Protein AF-D7KX55-F1 (afdb_monomer_lite)

Organism: Arabidopsis lyrata subsp. lyrata (NCBI:txid81972)

Radius of gyration: 23.35 Å; chains: 1; bounding box: 55×22×69 Å

Secondary structure (DSSP, 8-state):
-HHHHHHHHHHHHTHHHHHHHHHHHHHHHHHHHHHHHHHHHHHHHHHHHHHHHHHHHHHHHHHHHHHHHHH--SHHHHHH-STTSHHHHHHHHHHHHHHHIIIIIHHHHHHHHHHHHHHHHHHHHGGGSTTTHHHHTTS----

InterPro domains:
  IPR004131 Pyrophosphate-energised proton pump [PF03030] (1-123)
  IPR004131 Pyrophosphate-energised proton pump [PTHR31998] (1-124)

Foldseek 3Di:
DVVVVCVVCVVVVVVVVVCCLLVVLVVCCVPVNDVSLVVVLVVLVVVLLVQLVCLQVQLVVLVVQLVQLPVCPDPVSVVLDDCPHPSNVVSVVSNVVSCCSNPPRNVVSVVSSVSSVVSNVVVVCVCVPPVNVVVPVPDDDDD

Sequence (143 aa):
TCVKISTDASIKEMIPPGCLVMLTPLIVGFFFGVETLSGVLAGSLISGVQIAISASNTGGAWDNAKKYIEAGASEHARSLGPKGSEPHKAAVIGDTIGDPLKDSSGPSLNILIKLMAVESLVFNLLPSLPHMAVFFSGSSPEE

pLDDT: mean 82.56, std 16.09, range [30.89, 96.19]

Structure (mmCIF, N/CA/C/O backbone):
data_AF-D7KX55-F1
#
_entry.id   AF-D7KX55-F1
#
loop_
_atom_site.group_PDB
_atom_site.id
_atom_site.type_symbol
_atom_site.label_atom_id
_atom_site.label_alt_id
_atom_site.label_comp_id
_atom_site.label_asym_id
_atom_site.label_entity_id
_atom_site.label_seq_id
_atom_site.pdbx_PDB_ins_code
_atom_site.Cartn_x
_atom_site.Cartn_y
_atom_site.Cartn_z
_atom_site.occupancy
_atom_site.B_iso_or_equiv
_atom_site.auth_seq_id
_atom_site.auth_comp_id
_atom_site.auth_asym_id
_atom_site.auth_atom_id
_atom_site.pdbx_PDB_model_num
ATOM 1 N N . THR A 1 1 ? -12.408 10.205 -19.659 1.00 86.94 1 THR A N 1
ATOM 2 C CA . THR A 1 1 ? -11.059 10.791 -19.474 1.00 86.94 1 THR A CA 1
ATOM 3 C C . THR A 1 1 ? -10.421 10.186 -18.242 1.00 86.94 1 THR A C 1
ATOM 5 O O . THR A 1 1 ? -11.139 9.973 -17.272 1.00 86.94 1 THR A O 1
ATOM 8 N N . CYS A 1 2 ? -9.110 9.912 -18.264 1.00 90.25 2 CYS A N 1
ATOM 9 C CA . CYS A 1 2 ? -8.389 9.265 -17.153 1.00 90.25 2 CYS A CA 1
ATOM 10 C C . CYS A 1 2 ? -8.590 9.981 -15.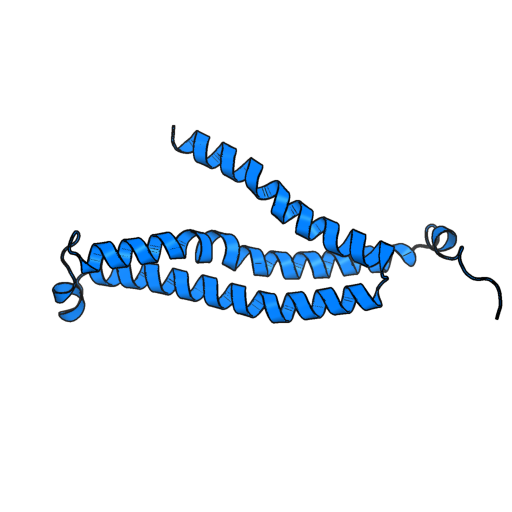808 1.00 90.25 2 CYS A C 1
ATOM 12 O O . CYS A 1 2 ? -8.742 9.326 -14.784 1.00 90.25 2 CYS A O 1
ATOM 14 N N . VAL A 1 3 ? -8.691 11.315 -15.836 1.00 91.25 3 VAL A N 1
ATOM 15 C CA . VAL A 1 3 ? -8.975 12.145 -14.655 1.00 91.25 3 VAL A CA 1
ATOM 16 C C . VAL A 1 3 ? -10.277 11.724 -13.970 1.00 91.25 3 VAL A C 1
ATOM 18 O O . VAL A 1 3 ? -10.261 11.426 -12.785 1.00 91.25 3 VAL A O 1
ATOM 21 N N . LYS A 1 4 ? -11.383 11.600 -14.717 1.00 93.12 4 LYS A N 1
ATOM 22 C CA . LYS A 1 4 ? -12.686 11.220 -14.149 1.00 93.12 4 LYS A CA 1
ATOM 23 C C . LYS A 1 4 ? -12.648 9.837 -13.489 1.00 93.12 4 LYS A C 1
ATOM 25 O O . LYS A 1 4 ? -13.191 9.667 -12.411 1.00 93.12 4 LYS A O 1
ATOM 30 N N . ILE A 1 5 ? -11.971 8.871 -14.114 1.00 93.12 5 ILE A N 1
ATOM 31 C CA . ILE A 1 5 ? -11.875 7.499 -13.589 1.00 93.12 5 ILE A CA 1
ATOM 32 C C . ILE A 1 5 ? -11.115 7.481 -12.257 1.00 93.12 5 ILE A C 1
ATOM 34 O O . ILE A 1 5 ? -11.578 6.866 -11.303 1.00 93.12 5 ILE A O 1
ATOM 38 N N . SER A 1 6 ? -9.981 8.184 -12.180 1.00 89.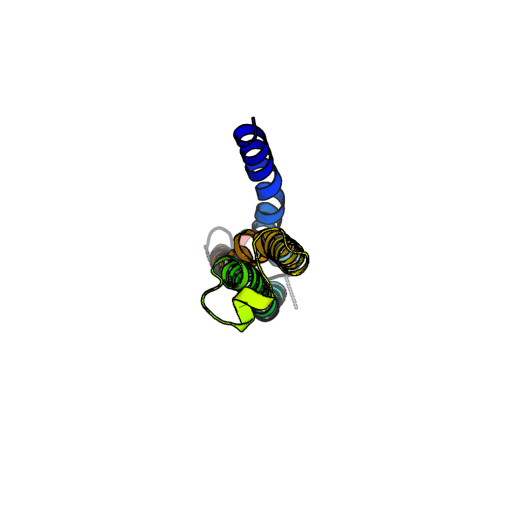19 6 SER A N 1
ATOM 39 C CA . SER A 1 6 ? -9.194 8.273 -10.945 1.00 89.19 6 SER A CA 1
ATOM 40 C C . SER A 1 6 ? -9.947 9.020 -9.834 1.00 89.19 6 SER A C 1
ATOM 42 O O . SER A 1 6 ? -9.960 8.581 -8.683 1.00 89.19 6 SER A O 1
ATOM 44 N N . THR A 1 7 ? -10.648 10.110 -10.167 1.00 91.31 7 THR A N 1
ATOM 45 C CA . THR A 1 7 ? -11.445 10.876 -9.194 1.00 91.31 7 THR A CA 1
ATOM 46 C C . THR A 1 7 ? -12.631 10.075 -8.658 1.00 91.31 7 THR A C 1
ATOM 48 O O . THR A 1 7 ? -12.807 9.990 -7.446 1.00 91.31 7 THR A O 1
ATOM 51 N N . ASP A 1 8 ? -13.415 9.443 -9.532 1.00 93.19 8 ASP A N 1
ATOM 52 C CA . ASP A 1 8 ? -14.597 8.683 -9.113 1.00 93.19 8 ASP A CA 1
ATOM 53 C C . ASP A 1 8 ? -14.193 7.465 -8.255 1.00 93.19 8 ASP A C 1
ATOM 55 O O . ASP A 1 8 ? -14.843 7.167 -7.250 1.00 93.19 8 ASP A O 1
ATOM 59 N N . ALA A 1 9 ? -13.090 6.790 -8.607 1.00 90.38 9 ALA A N 1
ATOM 60 C CA . ALA A 1 9 ? -12.575 5.651 -7.848 1.00 90.38 9 ALA A CA 1
ATOM 61 C C . ALA A 1 9 ? -12.004 6.064 -6.481 1.00 90.38 9 ALA A C 1
ATOM 63 O O . ALA A 1 9 ? -12.357 5.463 -5.470 1.00 90.38 9 ALA A O 1
ATOM 64 N N . SER A 1 10 ? -11.167 7.105 -6.419 1.00 86.88 10 SER A N 1
ATOM 65 C CA . SER A 1 10 ? -10.535 7.540 -5.160 1.00 86.88 10 SER A CA 1
ATOM 66 C C . SER A 1 10 ? -11.553 7.978 -4.104 1.00 86.88 10 SER A C 1
ATOM 68 O O . SER A 1 10 ? -11.423 7.604 -2.941 1.00 86.88 10 SER A O 1
ATOM 70 N N . ILE A 1 11 ? -12.605 8.702 -4.496 1.00 88.69 11 ILE A N 1
ATOM 71 C CA . ILE A 1 11 ? -13.658 9.131 -3.564 1.00 88.69 11 ILE A CA 1
ATOM 72 C C . ILE A 1 11 ? -14.483 7.947 -3.057 1.00 88.69 11 ILE A C 1
ATOM 74 O O . ILE A 1 11 ? -14.818 7.894 -1.875 1.00 88.69 11 ILE A O 1
ATOM 78 N N . LYS A 1 12 ? -14.806 6.986 -3.926 1.00 90.50 12 LYS A N 1
ATOM 79 C CA . LYS A 1 12 ? -15.635 5.837 -3.551 1.00 90.50 12 LYS A CA 1
ATOM 80 C C . LYS A 1 12 ? -14.879 4.841 -2.670 1.00 90.50 12 LYS A C 1
ATOM 82 O O . LYS A 1 12 ? -15.415 4.391 -1.660 1.00 90.50 12 LYS A O 1
ATOM 87 N N . GLU A 1 13 ? -13.641 4.520 -3.033 1.00 90.62 13 GLU A N 1
ATOM 88 C CA . GLU A 1 13 ? -12.851 3.469 -2.380 1.00 90.62 13 GLU A CA 1
ATOM 89 C C . GLU A 1 13 ? -12.161 3.941 -1.087 1.00 90.62 13 GLU A C 1
ATOM 91 O O . GLU A 1 13 ? -11.708 3.115 -0.299 1.00 90.62 13 GLU A O 1
ATOM 96 N N . MET A 1 14 ? -12.118 5.252 -0.806 1.00 88.06 14 MET A N 1
ATOM 97 C CA . MET A 1 14 ? -11.603 5.776 0.469 1.00 88.06 14 MET A CA 1
ATOM 98 C C . MET A 1 14 ? -12.601 5.621 1.632 1.00 88.06 14 MET A C 1
ATOM 100 O O . MET A 1 14 ? -12.190 5.581 2.793 1.00 88.06 14 MET A O 1
ATOM 104 N N . ILE A 1 15 ? -13.905 5.500 1.345 1.00 90.19 15 ILE A N 1
ATOM 105 C CA . ILE A 1 15 ? -14.947 5.394 2.380 1.00 90.19 15 ILE A CA 1
ATOM 106 C C . ILE A 1 15 ? -14.803 4.103 3.205 1.00 90.19 15 ILE A C 1
ATOM 108 O O . ILE A 1 15 ? -14.729 4.214 4.428 1.00 90.19 15 ILE A O 1
ATOM 112 N N . PRO A 1 16 ? -14.714 2.893 2.612 1.00 92.50 16 PRO A N 1
ATOM 113 C CA . PRO A 1 16 ? -14.619 1.655 3.389 1.00 92.50 16 PRO A CA 1
ATOM 114 C C . PRO A 1 16 ? -13.441 1.594 4.380 1.00 92.50 16 PRO A C 1
ATOM 116 O O . PRO A 1 16 ? -13.693 1.296 5.550 1.00 92.50 16 PRO A O 1
ATOM 119 N N . PRO A 1 17 ? -12.180 1.897 3.998 1.00 86.50 17 PRO A N 1
ATOM 120 C CA . PRO A 1 17 ? -11.073 1.882 4.949 1.00 86.50 17 PRO A CA 1
ATOM 121 C C . PRO A 1 17 ? -11.209 2.987 6.003 1.00 86.50 17 PRO A C 1
ATOM 123 O O . PRO A 1 17 ? -10.900 2.741 7.164 1.00 86.50 17 PRO A O 1
ATOM 126 N N . GLY A 1 18 ? -11.736 4.166 5.652 1.00 85.88 18 GLY A N 1
ATOM 127 C CA . GLY A 1 18 ? -12.025 5.218 6.631 1.00 85.88 18 GLY A CA 1
ATOM 128 C C . GLY A 1 18 ? -13.066 4.783 7.668 1.00 85.88 18 GLY A C 1
ATOM 129 O O . GLY A 1 18 ? -12.847 4.924 8.869 1.00 85.88 18 GLY A O 1
ATOM 130 N N . CYS A 1 19 ? -14.170 4.183 7.219 1.00 88.94 19 CYS A N 1
ATOM 131 C CA . CYS A 1 19 ? -15.202 3.645 8.100 1.00 88.94 19 CYS A CA 1
ATOM 132 C C . CYS A 1 19 ? -14.666 2.533 9.004 1.00 88.94 19 CYS A C 1
ATOM 134 O O . CYS A 1 19 ? -14.992 2.523 10.186 1.00 88.94 19 CYS A O 1
ATOM 136 N N . LEU A 1 20 ? -13.830 1.627 8.488 1.00 87.75 20 LEU A N 1
ATOM 137 C CA . LEU A 1 20 ? -13.209 0.577 9.297 1.00 87.75 20 LEU A CA 1
ATOM 138 C C . LEU A 1 20 ? -12.440 1.181 10.481 1.00 87.75 20 LEU A C 1
ATOM 140 O O . LEU A 1 20 ? -12.626 0.753 11.619 1.00 87.75 20 LEU A O 1
ATOM 144 N N . VAL A 1 21 ? -11.611 2.194 10.220 1.00 86.06 21 VAL A N 1
ATOM 145 C CA . VAL A 1 21 ? -10.755 2.817 11.239 1.00 86.06 21 VAL A CA 1
ATOM 146 C C . VAL A 1 21 ? -11.569 3.550 12.296 1.00 86.06 21 VAL A C 1
ATOM 148 O O . VAL A 1 21 ? -11.309 3.346 13.474 1.00 86.06 21 VAL A O 1
ATOM 151 N N . MET A 1 22 ? -12.573 4.330 11.887 1.00 85.56 22 MET A N 1
ATOM 152 C CA . MET A 1 22 ? -13.418 5.103 12.809 1.00 85.56 22 MET A CA 1
ATOM 153 C C . MET A 1 22 ? -14.367 4.209 13.625 1.00 85.56 22 MET A C 1
ATOM 155 O O . MET A 1 22 ? -14.626 4.440 14.801 1.00 85.56 22 MET A O 1
ATOM 159 N N . LEU A 1 23 ? -14.922 3.159 13.014 1.00 87.88 23 LEU A N 1
ATOM 160 C CA . LEU A 1 23 ? -15.908 2.307 13.686 1.00 87.88 23 LEU A CA 1
ATOM 161 C C . LEU A 1 23 ? -15.266 1.286 14.628 1.00 87.88 23 LEU A C 1
ATOM 163 O O . LEU A 1 23 ? -15.907 0.876 15.593 1.00 87.88 23 LEU A O 1
ATOM 167 N N . THR A 1 24 ? -14.019 0.876 14.383 1.00 87.88 24 THR A N 1
ATOM 168 C CA . THR A 1 24 ? -13.327 -0.119 15.219 1.00 87.88 24 THR A CA 1
ATOM 169 C C . THR A 1 24 ? -13.257 0.285 16.701 1.00 87.88 24 THR A C 1
ATOM 171 O O . THR A 1 24 ? -13.749 -0.486 17.527 1.00 87.88 24 THR A O 1
ATOM 174 N N . PRO A 1 25 ? -12.715 1.457 17.090 1.00 84.00 25 PRO A N 1
ATOM 175 C CA . PRO A 1 25 ? -12.645 1.845 18.497 1.00 84.00 25 PRO A CA 1
ATOM 176 C C . PRO A 1 25 ? -14.029 2.093 19.112 1.00 84.00 25 PRO A C 1
ATOM 178 O O . PRO A 1 25 ? -14.222 1.785 20.286 1.00 84.00 25 PRO A O 1
ATOM 181 N N . LEU A 1 26 ? -15.009 2.565 18.330 1.00 84.94 26 LEU A N 1
ATOM 182 C CA . LEU A 1 26 ? -16.391 2.749 18.788 1.00 84.94 26 LEU A CA 1
ATOM 183 C C . LEU A 1 26 ? -17.066 1.419 19.137 1.00 84.94 26 LEU A C 1
ATOM 185 O O . LEU A 1 26 ? -17.627 1.272 20.220 1.00 84.94 26 LEU A O 1
ATOM 189 N N . ILE A 1 27 ? -16.995 0.439 18.234 1.00 87.69 27 ILE A N 1
ATOM 190 C CA . ILE A 1 27 ? -17.614 -0.876 18.427 1.00 87.69 27 ILE A CA 1
ATOM 191 C C . ILE A 1 27 ? -16.874 -1.638 19.531 1.00 87.69 27 ILE A C 1
ATOM 193 O O . ILE A 1 27 ? -17.503 -2.152 20.454 1.00 87.69 27 ILE A O 1
ATOM 197 N N . VAL A 1 28 ? -15.540 -1.689 19.482 1.00 87.50 28 VAL A N 1
ATOM 198 C CA . VAL A 1 28 ? -14.755 -2.424 20.484 1.00 87.50 28 VAL A CA 1
ATOM 199 C C . VAL A 1 28 ? -14.894 -1.779 21.863 1.00 87.50 28 VAL A C 1
ATOM 201 O O . VAL A 1 28 ? -15.140 -2.484 22.838 1.00 87.50 28 VAL A O 1
ATOM 204 N N . GLY A 1 29 ? -14.814 -0.450 21.947 1.00 82.88 29 GLY A N 1
ATOM 205 C CA . GLY A 1 29 ? -14.957 0.279 23.203 1.00 82.88 29 GLY A CA 1
ATOM 206 C C . GLY A 1 29 ? -16.348 0.141 23.826 1.00 82.88 29 GLY A C 1
ATOM 207 O O . GLY A 1 29 ? -16.443 -0.075 25.031 1.00 82.88 29 GLY A O 1
ATOM 208 N N . PHE A 1 30 ? -17.418 0.212 23.024 1.00 81.50 30 PHE A N 1
ATOM 209 C CA . PHE A 1 30 ? -18.793 0.125 23.531 1.00 81.50 30 PHE A CA 1
ATOM 210 C C . PHE A 1 30 ? -19.198 -1.296 23.945 1.00 81.50 30 PHE A C 1
ATOM 212 O O . PHE A 1 30 ? -19.844 -1.464 24.975 1.00 81.50 30 PHE A O 1
ATOM 219 N N . PHE A 1 31 ? -18.830 -2.322 23.168 1.00 85.38 31 PHE A N 1
ATOM 220 C CA . PHE A 1 31 ? -19.276 -3.699 23.423 1.00 85.38 31 PHE A CA 1
ATOM 221 C C . PHE A 1 31 ? -18.322 -4.517 24.303 1.00 85.38 31 PHE A C 1
ATOM 223 O O . PHE A 1 31 ? -18.782 -5.400 25.021 1.00 85.38 31 PHE A O 1
ATOM 230 N N . PHE A 1 32 ? -17.012 -4.254 24.249 1.00 84.75 32 PHE A N 1
ATOM 231 C CA . PHE A 1 32 ? -15.984 -5.081 24.903 1.00 84.75 32 PHE A CA 1
ATOM 232 C C . PHE A 1 32 ? -15.148 -4.323 25.945 1.00 84.75 32 PHE A C 1
ATOM 234 O O . PHE A 1 32 ? -14.270 -4.916 26.578 1.00 84.75 32 PHE A O 1
ATOM 241 N N . GLY A 1 33 ? -15.406 -3.026 26.122 1.00 82.56 33 GLY A N 1
ATOM 242 C CA . GLY A 1 33 ? -14.756 -2.191 27.123 1.00 82.56 33 GLY A CA 1
ATOM 243 C C . GLY A 1 33 ? -13.320 -1.776 26.786 1.00 82.56 33 GLY A C 1
ATOM 244 O O . GLY A 1 33 ? -12.735 -2.117 25.754 1.00 82.56 33 GLY A O 1
ATOM 245 N N . VAL A 1 34 ? -12.744 -0.996 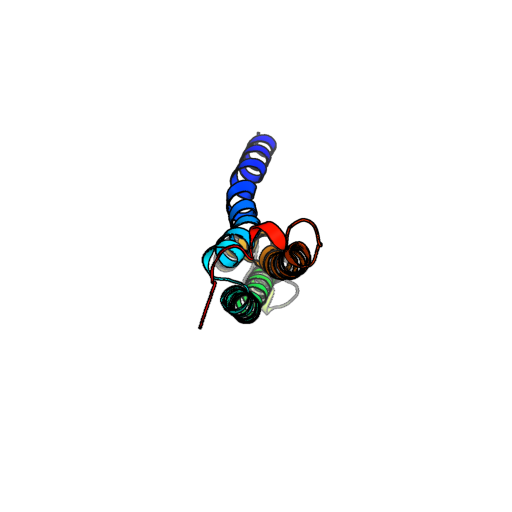27.702 1.00 81.94 34 VAL A N 1
ATOM 246 C CA . VAL A 1 34 ? -11.442 -0.332 27.525 1.00 81.94 34 VAL A CA 1
ATOM 247 C C . VAL A 1 34 ? -10.252 -1.293 27.564 1.00 81.94 34 VAL A C 1
ATOM 249 O O . VAL A 1 34 ? -9.247 -1.050 26.896 1.00 81.94 34 VAL A O 1
ATOM 252 N N . GLU A 1 35 ? -10.364 -2.405 28.294 1.00 84.19 35 GLU A N 1
ATOM 253 C CA . GLU A 1 35 ? -9.303 -3.415 28.394 1.00 84.19 35 GLU A CA 1
ATOM 254 C C . GLU A 1 35 ? -9.068 -4.084 27.035 1.00 84.19 35 GLU A C 1
ATOM 256 O O . GLU A 1 35 ? -7.943 -4.096 26.530 1.00 84.19 35 GLU A O 1
ATOM 261 N N . THR A 1 36 ? -10.143 -4.529 26.378 1.00 86.75 36 THR A N 1
ATOM 262 C CA . THR A 1 36 ? -10.085 -5.108 25.028 1.00 86.75 36 THR A CA 1
ATOM 263 C C . THR A 1 36 ? -9.584 -4.089 24.004 1.00 86.75 36 THR A C 1
ATOM 265 O O . THR A 1 36 ? -8.727 -4.409 23.178 1.00 86.75 36 THR A O 1
ATOM 268 N N . LEU A 1 37 ? -10.060 -2.840 24.085 1.00 82.44 37 LEU A N 1
ATOM 269 C CA . LEU A 1 37 ? -9.617 -1.759 23.203 1.00 82.44 37 LEU A CA 1
ATOM 270 C C . LEU A 1 37 ? -8.104 -1.517 23.312 1.00 82.44 37 LEU A C 1
ATOM 272 O O . LEU A 1 37 ? -7.429 -1.380 22.292 1.00 82.44 37 LEU A O 1
ATOM 276 N N . SER A 1 38 ? -7.547 -1.538 24.526 1.00 83.56 38 SER A N 1
ATOM 277 C CA . SER A 1 38 ? -6.105 -1.370 24.741 1.00 83.56 38 SER A CA 1
ATOM 278 C C . SER A 1 38 ? -5.271 -2.471 24.066 1.00 83.56 38 SER A C 1
ATOM 280 O O . SER A 1 38 ? -4.244 -2.177 23.448 1.00 83.56 38 SER A O 1
ATOM 282 N N . GLY A 1 39 ? -5.752 -3.720 24.089 1.00 88.00 39 GLY A N 1
ATOM 283 C CA . GLY A 1 39 ? -5.129 -4.845 23.390 1.00 88.00 39 GLY A CA 1
ATOM 284 C C . GLY A 1 39 ? -5.169 -4.693 21.867 1.00 88.00 39 GLY A C 1
ATOM 285 O O . GLY A 1 39 ? -4.161 -4.923 21.196 1.00 88.00 39 GLY A O 1
ATOM 286 N N . VAL A 1 40 ? -6.299 -4.236 21.317 1.00 88.38 40 VAL A N 1
ATOM 287 C CA . VAL A 1 40 ? -6.448 -3.957 19.876 1.00 88.38 40 VAL A CA 1
ATOM 288 C C . VAL A 1 40 ? -5.505 -2.836 19.428 1.00 88.38 40 VAL A C 1
ATOM 290 O O . VAL A 1 40 ? -4.852 -2.956 18.388 1.00 88.38 40 VAL A O 1
ATOM 293 N N . LEU A 1 41 ? -5.363 -1.770 20.217 1.00 84.88 41 LEU A N 1
ATOM 294 C CA . LEU A 1 41 ? -4.439 -0.670 19.920 1.00 84.88 41 LEU A CA 1
ATOM 295 C C . LEU A 1 41 ? -2.975 -1.121 19.956 1.00 84.88 41 LEU A C 1
ATOM 297 O O . LEU A 1 41 ? -2.223 -0.845 19.021 1.00 84.88 41 LEU A O 1
ATOM 301 N N . ALA A 1 42 ? -2.568 -1.854 20.994 1.00 86.75 42 ALA A N 1
ATOM 302 C CA . ALA A 1 42 ? -1.201 -2.359 21.104 1.00 86.75 42 ALA A CA 1
ATOM 303 C C . ALA A 1 42 ? -0.863 -3.344 19.969 1.00 86.75 42 ALA A C 1
ATOM 305 O O . ALA A 1 42 ? 0.193 -3.236 19.340 1.00 86.75 42 ALA A O 1
ATOM 306 N N . GLY A 1 43 ? -1.776 -4.271 19.661 1.00 89.69 43 GLY A N 1
ATOM 307 C CA . GLY A 1 43 ? -1.602 -5.251 18.589 1.00 89.69 43 GLY A CA 1
ATOM 308 C C . GLY A 1 43 ? -1.557 -4.615 17.198 1.00 89.69 43 GLY A C 1
ATOM 309 O O . GLY A 1 43 ? -0.661 -4.920 16.409 1.00 89.69 43 GLY A O 1
ATOM 310 N N . SER A 1 44 ? -2.480 -3.692 16.908 1.00 88.38 44 SER A N 1
ATOM 311 C CA . SER A 1 44 ? -2.514 -2.978 15.623 1.00 88.38 44 SER A CA 1
ATOM 312 C C . SER A 1 44 ? -1.274 -2.111 15.403 1.00 88.38 44 SER A C 1
ATOM 314 O O . SER A 1 44 ? -0.776 -2.051 14.280 1.00 88.38 44 SER A O 1
ATOM 316 N N . LEU A 1 45 ? -0.716 -1.516 16.462 1.00 85.69 45 LEU A N 1
ATOM 317 C CA . LEU A 1 45 ? 0.533 -0.762 16.385 1.00 85.69 45 LEU A CA 1
ATOM 318 C C . LEU A 1 45 ? 1.715 -1.667 16.023 1.00 85.69 45 LEU A C 1
ATOM 320 O O . LEU A 1 45 ? 2.410 -1.408 15.041 1.00 85.69 45 LEU A O 1
ATOM 324 N N . ILE A 1 46 ? 1.941 -2.736 16.792 1.00 90.25 46 ILE A N 1
ATOM 325 C CA . ILE A 1 46 ? 3.119 -3.599 16.605 1.00 90.25 46 ILE A CA 1
ATOM 326 C C . ILE A 1 46 ? 3.047 -4.330 15.259 1.00 90.25 46 ILE A C 1
ATOM 328 O O . ILE A 1 46 ? 4.060 -4.441 14.571 1.00 90.25 46 ILE A O 1
ATOM 332 N N . SER A 1 47 ? 1.859 -4.788 14.853 1.00 90.75 47 SER A N 1
ATOM 333 C CA . SER A 1 47 ? 1.658 -5.454 13.563 1.00 90.75 47 SER A CA 1
ATOM 334 C C . SER A 1 47 ? 1.724 -4.475 12.385 1.00 90.75 47 SER A C 1
ATOM 336 O O . SER A 1 47 ? 2.449 -4.711 11.414 1.00 90.75 47 SER A O 1
ATOM 338 N N . GLY A 1 48 ? 1.014 -3.347 12.472 1.00 88.88 48 GLY A N 1
ATOM 339 C CA . GLY A 1 48 ? 0.868 -2.410 11.361 1.00 88.88 48 GLY A CA 1
ATOM 340 C C . GLY A 1 48 ? 2.169 -1.700 10.989 1.00 88.88 48 GLY A C 1
ATOM 341 O O . GLY A 1 48 ? 2.425 -1.493 9.805 1.00 88.88 48 GLY A O 1
ATOM 342 N N . VAL A 1 49 ? 3.039 -1.402 11.963 1.00 88.94 49 VAL A N 1
ATOM 343 C CA . VAL A 1 49 ? 4.348 -0.777 11.700 1.00 88.94 49 VAL A CA 1
ATOM 344 C C . VAL A 1 49 ? 5.230 -1.654 10.803 1.00 88.94 49 VAL A C 1
ATOM 346 O O . VAL A 1 49 ? 5.871 -1.138 9.888 1.00 88.94 49 VAL A O 1
ATOM 349 N N . GLN A 1 50 ? 5.238 -2.975 11.009 1.00 91.50 50 GLN A N 1
ATOM 350 C CA . GLN A 1 50 ? 6.067 -3.890 10.213 1.00 91.50 50 GLN A CA 1
ATOM 351 C C . GLN A 1 50 ? 5.629 -3.911 8.743 1.00 91.50 50 GLN A C 1
ATOM 353 O O . GLN A 1 50 ? 6.457 -3.836 7.829 1.00 91.50 50 GLN A O 1
ATOM 358 N N . ILE A 1 51 ? 4.315 -3.961 8.504 1.00 91.75 51 ILE A N 1
ATOM 359 C CA . ILE A 1 51 ? 3.746 -3.964 7.150 1.00 91.75 51 ILE A CA 1
ATOM 360 C C . ILE A 1 51 ? 3.934 -2.595 6.485 1.00 91.75 51 ILE A C 1
ATOM 362 O O . ILE A 1 51 ? 4.329 -2.533 5.325 1.00 91.75 51 ILE A O 1
ATOM 366 N N . ALA A 1 52 ? 3.733 -1.497 7.218 1.00 89.75 52 ALA A N 1
ATOM 367 C CA . ALA A 1 52 ? 3.913 -0.146 6.691 1.00 89.75 52 ALA A CA 1
ATOM 368 C C . ALA A 1 52 ? 5.347 0.094 6.190 1.00 89.75 52 ALA A C 1
ATOM 370 O O . ALA A 1 52 ? 5.549 0.601 5.082 1.00 89.75 52 ALA A O 1
ATOM 371 N N . ILE A 1 53 ? 6.346 -0.308 6.984 1.00 91.56 53 ILE A N 1
ATOM 372 C CA . ILE A 1 53 ? 7.762 -0.143 6.638 1.00 91.56 53 ILE A CA 1
ATOM 373 C C . ILE A 1 53 ? 8.142 -1.055 5.470 1.00 91.56 53 ILE A C 1
ATOM 375 O O . ILE A 1 53 ? 8.757 -0.590 4.511 1.00 91.56 53 ILE A O 1
ATOM 379 N N . SER A 1 54 ? 7.773 -2.338 5.524 1.00 93.50 54 SER A N 1
ATOM 380 C CA . SER A 1 54 ? 8.113 -3.287 4.456 1.00 93.50 54 SER A CA 1
ATOM 381 C C . SER A 1 54 ? 7.477 -2.900 3.119 1.00 93.50 54 SER A C 1
ATOM 383 O O . SER A 1 54 ? 8.186 -2.847 2.119 1.00 93.50 54 SER A O 1
ATOM 385 N N . ALA A 1 55 ? 6.196 -2.524 3.094 1.00 91.50 55 ALA A N 1
ATOM 386 C CA . ALA A 1 55 ? 5.511 -2.075 1.881 1.00 91.50 55 ALA A CA 1
ATOM 387 C C . ALA A 1 55 ? 6.168 -0.825 1.267 1.00 91.50 55 ALA A C 1
ATOM 389 O O . ALA A 1 55 ? 6.437 -0.793 0.064 1.00 91.50 55 ALA A O 1
ATOM 390 N N . SER A 1 56 ? 6.485 0.172 2.101 1.00 91.62 56 SER A N 1
ATOM 391 C CA . SER A 1 56 ? 7.112 1.422 1.651 1.00 91.62 56 SER A CA 1
ATOM 392 C C . SER A 1 56 ? 8.520 1.185 1.099 1.00 91.62 56 SER A C 1
ATOM 394 O O . SER A 1 56 ? 8.865 1.678 0.024 1.00 91.62 56 SER A O 1
ATOM 396 N N . ASN A 1 57 ? 9.326 0.381 1.799 1.00 94.00 57 ASN A N 1
ATOM 397 C CA . ASN A 1 57 ? 10.696 0.083 1.389 1.00 94.00 57 ASN A CA 1
ATOM 398 C C . ASN A 1 57 ? 10.740 -0.778 0.127 1.00 94.00 57 ASN A C 1
ATOM 400 O O . ASN A 1 57 ? 11.533 -0.500 -0.770 1.00 94.00 57 ASN A O 1
ATOM 404 N N . THR A 1 58 ? 9.886 -1.798 0.029 1.00 94.56 58 THR A N 1
ATOM 405 C CA . THR A 1 58 ? 9.825 -2.671 -1.147 1.00 94.56 58 THR A CA 1
ATOM 406 C C . THR A 1 58 ? 9.388 -1.898 -2.390 1.00 94.56 58 THR A C 1
ATOM 408 O O . THR A 1 58 ? 10.045 -2.002 -3.425 1.00 94.56 58 THR A O 1
ATOM 411 N N . GLY A 1 59 ? 8.346 -1.064 -2.297 1.00 93.31 59 GLY A N 1
ATOM 412 C CA . GLY A 1 59 ? 7.924 -0.247 -3.434 1.00 93.31 59 GLY A CA 1
ATOM 413 C C . GLY A 1 59 ? 8.973 0.796 -3.839 1.00 93.31 59 GLY A C 1
ATOM 414 O O . GLY A 1 59 ? 9.233 0.974 -5.029 1.00 93.31 59 GLY A O 1
ATOM 415 N N . GLY A 1 60 ? 9.642 1.433 -2.871 1.00 93.25 60 GLY A N 1
ATOM 416 C CA . GLY A 1 60 ? 10.753 2.348 -3.150 1.00 93.25 60 GLY A CA 1
ATOM 417 C C . GLY A 1 60 ? 11.964 1.653 -3.784 1.00 93.25 60 GLY A C 1
ATOM 418 O O . GLY A 1 60 ? 12.604 2.206 -4.680 1.00 93.25 60 GLY A O 1
ATOM 419 N N . ALA A 1 61 ? 12.266 0.421 -3.367 1.00 95.88 61 ALA A N 1
ATOM 420 C CA . ALA A 1 61 ? 13.333 -0.380 -3.956 1.00 95.88 61 ALA A CA 1
ATOM 421 C C . ALA A 1 61 ? 13.033 -0.737 -5.418 1.00 95.88 61 ALA A C 1
ATOM 423 O O . ALA A 1 61 ? 13.924 -0.616 -6.258 1.00 95.88 61 ALA A O 1
ATOM 424 N N . TRP A 1 62 ? 11.794 -1.123 -5.742 1.00 96.19 62 TRP A N 1
ATOM 425 C CA . TRP A 1 62 ? 11.403 -1.430 -7.120 1.00 96.19 62 TRP A CA 1
ATOM 426 C C . TRP A 1 62 ? 11.406 -0.202 -8.040 1.00 96.19 62 TRP A C 1
ATOM 428 O O . TRP A 1 62 ? 11.939 -0.297 -9.147 1.00 96.19 62 TRP A O 1
ATOM 438 N N . ASP A 1 63 ? 10.941 0.964 -7.578 1.00 95.50 63 ASP A N 1
ATOM 439 C CA . ASP A 1 63 ? 11.040 2.210 -8.361 1.00 95.50 63 ASP A CA 1
ATOM 440 C C . ASP A 1 63 ? 12.502 2.594 -8.626 1.00 95.50 63 ASP A C 1
ATOM 442 O O . ASP A 1 63 ? 12.890 2.921 -9.751 1.00 95.50 63 ASP A O 1
ATOM 446 N N . ASN A 1 64 ? 13.351 2.495 -7.599 1.00 95.44 64 ASN A N 1
ATOM 447 C CA . ASN A 1 64 ? 14.771 2.802 -7.730 1.00 95.44 64 ASN A CA 1
ATOM 448 C C . ASN A 1 64 ? 15.506 1.790 -8.618 1.00 95.44 64 ASN A C 1
ATOM 450 O O . ASN A 1 64 ? 16.370 2.192 -9.395 1.00 95.44 64 ASN A O 1
ATOM 454 N N . ALA A 1 65 ? 15.152 0.504 -8.570 1.00 94.00 65 ALA A N 1
ATOM 455 C CA . ALA A 1 65 ? 15.703 -0.514 -9.464 1.00 94.00 65 ALA A CA 1
ATOM 456 C C . ALA A 1 65 ? 15.328 -0.242 -10.931 1.00 94.00 65 ALA A C 1
ATOM 458 O O . ALA A 1 65 ? 16.188 -0.299 -11.812 1.00 94.00 65 ALA A O 1
ATOM 459 N N . LYS A 1 66 ? 14.072 0.140 -11.198 1.00 94.88 66 LYS A N 1
ATOM 460 C CA . LYS A 1 66 ? 13.635 0.592 -12.526 1.00 94.88 66 LYS A CA 1
ATOM 461 C C . LYS A 1 66 ? 14.441 1.816 -12.972 1.00 94.88 66 LYS A C 1
ATOM 463 O O . LYS A 1 66 ? 15.049 1.786 -14.040 1.00 94.88 66 LYS A O 1
ATOM 468 N N . LYS A 1 67 ? 14.524 2.862 -12.140 1.00 94.00 67 LYS A N 1
ATOM 469 C CA . LYS A 1 67 ? 15.301 4.083 -12.431 1.00 94.00 67 LYS A CA 1
ATOM 470 C C . LYS A 1 67 ? 16.785 3.797 -12.672 1.00 94.00 67 LYS A C 1
ATOM 472 O O . LYS A 1 67 ? 17.385 4.430 -13.535 1.00 94.00 67 LYS A O 1
ATOM 477 N N . TYR A 1 68 ? 17.370 2.833 -11.963 1.00 94.69 68 TYR A N 1
ATOM 478 C CA . TYR A 1 68 ? 18.759 2.414 -12.150 1.00 94.69 68 TYR A CA 1
ATOM 479 C C . TYR A 1 68 ? 19.010 1.867 -13.562 1.00 94.69 68 TYR A C 1
ATOM 481 O O . TYR A 1 68 ? 19.938 2.317 -14.236 1.00 94.69 68 TYR A O 1
ATOM 489 N N . ILE A 1 69 ? 18.149 0.958 -14.035 1.00 93.62 69 ILE A N 1
ATOM 490 C CA . ILE A 1 69 ? 18.223 0.401 -15.397 1.00 93.62 69 ILE A CA 1
ATOM 491 C C . ILE A 1 69 ? 17.978 1.500 -16.438 1.00 93.62 69 ILE A C 1
ATOM 493 O O . ILE A 1 69 ? 18.686 1.584 -17.439 1.00 93.62 69 ILE A O 1
ATOM 497 N N . GLU A 1 70 ? 17.005 2.378 -16.190 1.00 92.88 70 GLU A N 1
ATOM 498 C CA . GLU A 1 70 ? 16.682 3.485 -17.092 1.00 92.88 70 GLU A CA 1
ATOM 499 C C . GLU A 1 70 ? 17.796 4.525 -17.226 1.00 92.88 70 GLU A C 1
ATOM 501 O O . GLU A 1 70 ? 17.954 5.104 -18.301 1.00 92.88 70 GLU A O 1
ATOM 506 N N . ALA A 1 71 ? 18.542 4.776 -16.149 1.00 93.88 71 ALA A N 1
ATOM 507 C CA . ALA A 1 71 ? 19.632 5.742 -16.129 1.00 93.88 71 ALA A CA 1
ATOM 508 C C . ALA A 1 71 ? 20.891 5.221 -16.835 1.00 93.88 71 ALA A C 1
ATOM 510 O O . ALA A 1 71 ? 21.643 6.019 -17.392 1.00 93.88 71 ALA A O 1
ATOM 511 N N . GLY A 1 72 ? 21.157 3.906 -16.800 1.00 91.56 72 GLY A N 1
ATOM 512 C CA . GLY A 1 72 ? 22.307 3.312 -17.494 1.00 91.56 72 GLY A CA 1
ATOM 513 C C . GLY A 1 72 ? 23.658 3.932 -17.096 1.00 91.56 72 GLY A C 1
ATOM 514 O O . GLY A 1 72 ? 24.565 4.038 -17.926 1.00 91.56 72 GLY A O 1
ATOM 515 N N . ALA A 1 73 ? 23.785 4.412 -15.854 1.00 92.12 73 ALA A N 1
ATOM 516 C CA . ALA A 1 73 ? 24.937 5.196 -15.398 1.00 92.12 73 ALA A CA 1
ATOM 517 C C . ALA A 1 73 ? 26.185 4.344 -15.095 1.00 92.12 73 ALA A C 1
ATOM 519 O O . ALA A 1 73 ? 27.296 4.866 -15.067 1.00 92.12 73 ALA A O 1
ATOM 520 N N . SER A 1 74 ? 26.011 3.037 -14.892 1.00 93.38 74 SER A N 1
ATOM 521 C CA . SER A 1 74 ? 27.080 2.064 -14.660 1.00 93.38 74 SER A CA 1
ATOM 522 C C . SER A 1 74 ? 27.124 1.022 -15.780 1.00 93.38 74 SER A C 1
ATOM 524 O O . SER A 1 74 ? 26.153 0.837 -16.517 1.00 93.38 74 SER A O 1
ATOM 526 N N . GLU A 1 75 ? 28.238 0.299 -15.890 1.00 92.31 75 GLU A N 1
ATOM 527 C CA . GLU A 1 75 ? 28.374 -0.813 -16.838 1.00 92.31 75 GLU A CA 1
ATOM 528 C C . GLU A 1 75 ? 27.325 -1.909 -16.589 1.00 92.31 75 GLU A C 1
ATOM 530 O O . GLU A 1 75 ? 26.700 -2.396 -17.529 1.00 92.31 75 GLU A O 1
ATOM 535 N N . HIS A 1 76 ? 27.033 -2.200 -15.317 1.00 93.69 76 HIS A N 1
ATOM 536 C CA . HIS A 1 76 ? 25.979 -3.138 -14.931 1.00 93.69 76 HIS A CA 1
ATOM 537 C C . HIS A 1 76 ? 24.569 -2.633 -15.284 1.00 93.69 76 HIS A C 1
ATOM 539 O O . HIS A 1 76 ? 23.738 -3.390 -15.770 1.00 93.69 76 HIS A O 1
ATOM 545 N N . ALA A 1 77 ? 24.279 -1.343 -15.101 1.00 90.50 77 ALA A N 1
ATOM 546 C CA . ALA A 1 77 ? 22.987 -0.783 -15.498 1.00 90.50 77 ALA A CA 1
ATOM 547 C C . ALA A 1 77 ? 22.791 -0.846 -17.021 1.00 90.50 77 ALA A C 1
ATOM 549 O O . ALA A 1 77 ? 21.700 -1.152 -17.498 1.00 90.50 77 ALA A O 1
ATOM 550 N N . ARG A 1 78 ? 23.856 -0.594 -17.794 1.00 91.06 78 ARG A N 1
ATOM 551 C CA . ARG A 1 78 ? 23.819 -0.679 -19.262 1.00 91.06 78 ARG A CA 1
ATOM 552 C C . ARG A 1 78 ? 23.635 -2.103 -19.764 1.00 91.06 78 ARG A C 1
ATOM 554 O O . ARG A 1 78 ? 22.961 -2.268 -20.774 1.00 91.06 78 ARG A O 1
ATOM 561 N N . SER A 1 79 ? 24.182 -3.107 -19.074 1.00 92.88 79 SER A N 1
ATOM 562 C CA . SER A 1 79 ? 23.986 -4.512 -19.455 1.00 92.88 79 SER A CA 1
ATOM 563 C C . SER A 1 79 ? 22.554 -5.005 -19.223 1.00 92.88 79 SER A C 1
ATOM 565 O O . SER A 1 79 ? 22.111 -5.923 -19.908 1.00 92.88 79 SER A O 1
ATOM 567 N N . LEU A 1 80 ? 21.819 -4.384 -18.294 1.00 90.38 80 LEU A N 1
ATOM 568 C CA . LEU A 1 80 ? 20.397 -4.652 -18.044 1.00 90.38 80 LEU A CA 1
ATOM 569 C C . LEU A 1 80 ? 19.465 -3.843 -18.965 1.00 90.38 80 LEU A C 1
ATOM 571 O O . LEU A 1 80 ? 18.320 -4.235 -19.201 1.00 90.38 80 LEU A O 1
ATOM 575 N N . GLY A 1 81 ? 19.935 -2.706 -19.476 1.00 87.62 81 GLY A N 1
ATOM 576 C CA . GLY A 1 81 ? 19.227 -1.880 -20.454 1.00 87.62 81 GLY A CA 1
ATOM 577 C C . GLY A 1 81 ? 19.338 -2.410 -21.895 1.00 87.62 81 GLY A C 1
ATOM 578 O O . GLY A 1 81 ? 19.733 -3.554 -22.113 1.00 87.62 81 GLY A O 1
ATOM 579 N N . PRO A 1 82 ? 19.007 -1.591 -22.911 1.00 89.75 82 PRO A N 1
ATOM 580 C CA . PRO A 1 82 ? 18.385 -0.263 -22.832 1.00 89.75 82 PRO A CA 1
ATOM 581 C C . PRO A 1 82 ? 16.889 -0.332 -22.461 1.00 89.75 82 PRO A C 1
ATOM 583 O O . PRO A 1 82 ? 16.335 -1.412 -22.271 1.00 89.75 82 PRO A O 1
ATOM 586 N N . LYS A 1 83 ? 16.210 0.822 -22.368 1.00 89.38 83 LYS A N 1
ATOM 587 C CA . LYS A 1 83 ? 14.748 0.873 -22.162 1.00 89.38 83 LYS A CA 1
ATOM 588 C C . LYS A 1 83 ? 14.020 -0.002 -23.189 1.00 89.38 83 LYS A C 1
ATOM 590 O O . LYS A 1 83 ? 14.324 0.051 -24.378 1.00 89.38 83 LYS A O 1
ATOM 595 N N . GLY A 1 84 ? 13.048 -0.778 -22.723 1.00 89.50 84 GLY A N 1
ATOM 596 C CA . GLY A 1 84 ? 12.319 -1.758 -23.527 1.00 89.50 84 GLY A CA 1
ATOM 597 C C . GLY A 1 84 ? 12.953 -3.152 -23.563 1.00 89.50 84 GLY A C 1
ATOM 598 O O . GLY A 1 84 ? 12.337 -4.060 -24.122 1.00 89.50 84 GLY A O 1
ATOM 599 N N . SER A 1 85 ? 14.128 -3.346 -22.950 1.00 92.56 85 SER A N 1
ATOM 600 C CA . SER A 1 85 ? 14.702 -4.674 -22.709 1.00 92.56 85 SER A CA 1
ATOM 601 C C . SER A 1 85 ? 13.807 -5.509 -21.782 1.00 92.56 85 SER A C 1
ATOM 603 O O . SER A 1 85 ? 13.004 -4.974 -21.013 1.00 92.56 85 SER A O 1
ATOM 605 N N . GLU A 1 86 ? 13.951 -6.834 -21.824 1.00 94.81 86 GLU A N 1
ATOM 606 C CA . GLU A 1 86 ? 13.219 -7.728 -20.915 1.00 94.81 86 GLU A CA 1
ATOM 607 C C . GLU A 1 86 ? 13.496 -7.420 -19.425 1.00 94.81 86 GLU A C 1
ATOM 609 O O . GLU A 1 86 ? 12.529 -7.312 -18.667 1.00 94.81 86 GLU A O 1
ATOM 614 N N . PRO A 1 87 ? 14.748 -7.157 -18.984 1.00 91.81 87 PRO A N 1
ATOM 615 C CA . PRO A 1 87 ? 15.004 -6.714 -17.612 1.00 91.81 87 PRO A CA 1
ATOM 616 C C . PRO A 1 87 ? 14.339 -5.376 -17.259 1.00 91.81 87 PRO A C 1
ATOM 618 O O . PRO A 1 87 ? 13.842 -5.218 -16.144 1.00 91.81 87 PRO A O 1
ATOM 621 N N . HIS A 1 88 ? 14.280 -4.418 -18.193 1.00 94.44 88 HIS A N 1
ATOM 622 C CA . HIS A 1 88 ? 13.583 -3.146 -17.968 1.00 94.44 88 HIS A CA 1
ATOM 623 C C . HIS A 1 88 ? 12.076 -3.356 -17.798 1.00 94.44 88 HIS A C 1
ATOM 625 O O . HIS A 1 88 ? 11.501 -2.835 -16.846 1.00 94.44 88 HIS A O 1
ATOM 631 N N . LYS A 1 89 ? 11.441 -4.175 -18.646 1.00 94.12 89 LYS A N 1
ATOM 632 C CA . LYS A 1 89 ? 10.015 -4.518 -18.503 1.00 94.12 89 LYS A CA 1
ATOM 633 C C . LYS A 1 89 ? 9.724 -5.211 -17.173 1.00 94.12 89 LYS A C 1
ATOM 635 O O . LYS A 1 89 ? 8.740 -4.872 -16.523 1.00 94.12 89 LYS A O 1
ATOM 640 N N . ALA A 1 90 ? 10.584 -6.132 -16.739 1.00 94.62 90 ALA A N 1
ATOM 641 C CA . ALA A 1 90 ? 10.446 -6.785 -15.438 1.00 94.62 90 ALA A CA 1
ATOM 642 C C . ALA A 1 90 ? 10.536 -5.778 -14.277 1.00 94.62 90 ALA A C 1
ATOM 644 O O . ALA A 1 90 ? 9.743 -5.843 -13.338 1.00 94.62 90 ALA A O 1
ATOM 645 N N . ALA A 1 91 ? 11.446 -4.804 -14.361 1.00 93.75 91 ALA A N 1
ATOM 646 C CA . ALA A 1 91 ? 11.549 -3.740 -13.366 1.00 93.75 91 ALA A CA 1
ATOM 647 C C . ALA A 1 91 ? 10.328 -2.802 -13.369 1.00 93.75 91 ALA A C 1
ATOM 649 O O . ALA A 1 91 ? 9.887 -2.381 -12.303 1.00 93.75 91 ALA A O 1
ATOM 650 N N . VAL A 1 92 ? 9.741 -2.524 -14.539 1.00 95.44 92 VAL A N 1
ATOM 651 C CA . VAL A 1 92 ? 8.474 -1.779 -14.647 1.00 95.44 92 VAL A CA 1
ATOM 652 C C . VAL A 1 92 ? 7.334 -2.542 -13.972 1.00 95.44 92 VAL A C 1
ATOM 654 O O . VAL A 1 92 ? 6.568 -1.937 -13.230 1.00 95.44 92 VAL A O 1
ATOM 657 N N . ILE A 1 93 ? 7.245 -3.865 -14.153 1.00 95.12 93 ILE A N 1
ATOM 658 C CA . ILE A 1 93 ? 6.242 -4.686 -13.454 1.00 95.12 93 ILE A CA 1
ATOM 659 C C . ILE A 1 93 ? 6.427 -4.571 -11.934 1.00 95.12 93 ILE A C 1
ATOM 661 O O . ILE A 1 93 ? 5.459 -4.314 -11.221 1.00 95.12 93 ILE A O 1
ATOM 665 N N . GLY A 1 94 ? 7.662 -4.692 -11.436 1.00 94.31 94 GLY A N 1
ATOM 666 C CA . GLY A 1 94 ? 7.960 -4.518 -10.011 1.00 94.31 94 GLY A CA 1
ATOM 667 C C . GLY A 1 94 ? 7.516 -3.156 -9.471 1.00 94.31 94 GLY A C 1
ATOM 668 O O . GLY A 1 94 ? 6.872 -3.086 -8.427 1.00 94.31 94 GLY A O 1
ATOM 669 N N . ASP A 1 95 ? 7.793 -2.079 -10.203 1.00 94.50 95 ASP A N 1
ATOM 670 C CA . ASP A 1 95 ? 7.374 -0.730 -9.814 1.00 94.50 95 ASP A CA 1
ATOM 671 C C . ASP A 1 95 ? 5.846 -0.579 -9.784 1.00 94.50 95 ASP A C 1
ATOM 673 O O . ASP A 1 95 ? 5.308 -0.099 -8.792 1.00 94.50 95 ASP A O 1
ATOM 677 N N . THR A 1 96 ? 5.129 -1.113 -10.781 1.00 93.56 96 THR A N 1
ATOM 678 C CA . THR A 1 96 ? 3.653 -1.066 -10.798 1.00 93.56 96 THR A CA 1
ATOM 679 C C . THR A 1 96 ? 2.999 -1.840 -9.650 1.00 93.56 96 THR A C 1
ATOM 681 O O . THR A 1 96 ? 1.911 -1.479 -9.206 1.00 93.56 96 THR A O 1
ATOM 684 N N . ILE A 1 97 ? 3.652 -2.889 -9.136 1.00 93.25 97 ILE A N 1
ATOM 685 C CA . ILE A 1 97 ? 3.220 -3.586 -7.913 1.00 93.25 97 ILE A CA 1
ATOM 686 C C . ILE A 1 97 ? 3.554 -2.737 -6.675 1.00 93.25 97 ILE A C 1
ATOM 688 O O . ILE A 1 97 ? 2.792 -2.705 -5.709 1.00 93.25 97 ILE A O 1
ATOM 692 N N . GLY A 1 98 ? 4.695 -2.046 -6.701 1.00 91.94 98 GLY A N 1
ATOM 693 C CA . GLY A 1 98 ? 5.180 -1.182 -5.630 1.00 91.94 98 GLY A CA 1
ATOM 694 C C . GLY A 1 98 ? 4.406 0.125 -5.452 1.00 91.94 98 GLY A C 1
ATOM 695 O O . GLY A 1 98 ? 4.357 0.623 -4.331 1.00 91.94 98 GLY A O 1
ATOM 696 N N . ASP A 1 99 ? 3.792 0.665 -6.505 1.00 93.00 99 ASP A N 1
ATOM 697 C CA . ASP A 1 99 ? 3.026 1.921 -6.478 1.00 93.00 99 ASP A CA 1
ATOM 698 C C . ASP A 1 99 ? 1.892 1.918 -5.433 1.00 93.00 99 ASP A C 1
ATOM 700 O O . ASP A 1 99 ? 1.919 2.749 -4.521 1.00 93.00 99 ASP A O 1
ATOM 704 N N . PRO A 1 100 ? 0.931 0.969 -5.440 1.00 89.62 100 PRO A N 1
ATOM 705 C CA . PRO A 1 100 ? -0.100 0.937 -4.401 1.00 89.62 100 PRO A CA 1
ATOM 706 C C . PRO A 1 100 ? 0.481 0.669 -3.003 1.00 89.62 100 PRO A C 1
ATOM 708 O O . PRO A 1 100 ? -0.067 1.146 -2.007 1.00 89.62 100 PRO A O 1
ATOM 711 N N . LEU A 1 101 ? 1.601 -0.057 -2.911 1.00 87.81 101 LEU A N 1
ATOM 712 C CA . LEU A 1 101 ? 2.242 -0.385 -1.638 1.00 87.81 101 LEU A CA 1
ATOM 713 C C . LEU A 1 101 ? 2.900 0.832 -0.982 1.00 87.81 101 LEU A C 1
ATOM 715 O O . LEU A 1 101 ? 2.692 1.052 0.212 1.00 87.81 101 LEU A O 1
ATOM 719 N N . LYS A 1 102 ? 3.673 1.617 -1.741 1.00 90.75 102 LYS A N 1
ATOM 720 C CA . LYS A 1 102 ? 4.451 2.754 -1.223 1.00 90.75 102 LYS A CA 1
ATOM 721 C C . LYS A 1 102 ? 3.671 4.068 -1.195 1.00 90.75 102 LYS A C 1
ATOM 723 O O . LYS A 1 102 ? 3.965 4.891 -0.338 1.00 90.75 102 LYS A O 1
ATOM 728 N N . ASP A 1 103 ? 2.678 4.244 -2.070 1.00 88.81 103 ASP A N 1
ATOM 729 C CA . ASP A 1 103 ? 1.964 5.521 -2.222 1.00 88.81 103 ASP A CA 1
ATOM 730 C C . ASP A 1 103 ? 0.525 5.489 -1.692 1.00 88.81 103 ASP A C 1
ATOM 732 O O . ASP A 1 103 ? -0.104 6.535 -1.553 1.00 88.81 103 ASP A O 1
ATOM 736 N N . SER A 1 104 ? -0.021 4.308 -1.387 1.00 87.50 104 SER A N 1
ATOM 737 C CA . SER A 1 104 ? -1.359 4.175 -0.797 1.00 87.50 104 SER A CA 1
ATOM 738 C C . SER A 1 104 ? -1.314 3.436 0.538 1.00 87.50 104 SER A C 1
ATOM 740 O O . SER A 1 104 ? -1.380 4.064 1.590 1.00 87.50 104 SER A O 1
ATOM 742 N N . SER A 1 105 ? -1.155 2.111 0.547 1.00 85.00 105 SER A N 1
ATOM 743 C CA . SER A 1 105 ? -1.342 1.329 1.778 1.00 85.00 105 SER A CA 1
ATOM 744 C C . SER A 1 105 ? -0.256 1.562 2.833 1.00 85.00 105 SER A C 1
ATOM 746 O O . SER A 1 105 ? -0.573 1.670 4.017 1.00 85.00 105 SER A O 1
ATOM 748 N N . GLY A 1 106 ? 1.016 1.653 2.431 1.00 85.44 106 GLY A N 1
ATOM 749 C CA . GLY A 1 106 ? 2.153 1.795 3.346 1.00 85.44 106 GLY A CA 1
ATOM 750 C C . GLY A 1 106 ? 2.072 3.064 4.203 1.00 85.44 106 GLY A C 1
ATOM 751 O O . GLY A 1 106 ? 2.029 2.957 5.432 1.00 85.44 106 GLY A O 1
ATOM 752 N N . PRO A 1 107 ? 1.969 4.261 3.595 1.00 86.31 107 PRO A N 1
ATOM 753 C CA . PRO A 1 107 ? 1.826 5.511 4.338 1.00 86.31 107 PRO A CA 1
ATOM 754 C C . PRO A 1 107 ? 0.521 5.593 5.143 1.00 86.31 107 PRO A C 1
ATOM 756 O O . PRO A 1 107 ? 0.529 6.086 6.275 1.00 86.31 107 PRO A O 1
ATOM 759 N N . SER A 1 108 ? -0.594 5.083 4.604 1.00 83.00 108 SER A N 1
ATOM 760 C CA . SER A 1 108 ? -1.900 5.127 5.276 1.00 83.00 108 SER A CA 1
ATOM 761 C C . SER A 1 108 ? -1.947 4.308 6.566 1.00 83.00 108 SER A C 1
ATOM 763 O O . SER A 1 108 ? -2.615 4.721 7.513 1.00 83.00 108 SER A O 1
ATOM 765 N N . LEU A 1 109 ? -1.200 3.203 6.665 1.00 83.25 109 LEU A N 1
ATOM 766 C CA . LEU A 1 109 ? -1.134 2.391 7.888 1.00 83.25 109 LEU A CA 1
ATOM 767 C C . LEU A 1 109 ? -0.550 3.159 9.088 1.00 83.25 109 LEU A C 1
ATOM 769 O O . LEU A 1 109 ? -1.000 2.977 10.218 1.00 83.25 109 LEU A O 1
ATOM 773 N N . ASN A 1 110 ? 0.403 4.066 8.864 1.00 83.56 110 ASN A N 1
ATOM 774 C CA . ASN A 1 110 ? 0.951 4.905 9.936 1.00 83.56 110 ASN A CA 1
ATOM 775 C C . ASN A 1 110 ? -0.080 5.924 10.455 1.00 83.56 110 ASN A C 1
ATOM 777 O O . ASN A 1 110 ? -0.135 6.216 11.650 1.00 83.56 110 ASN A O 1
ATOM 781 N N . ILE A 1 111 ? -0.912 6.459 9.558 1.00 82.19 111 ILE A N 1
ATOM 782 C CA . ILE A 1 111 ? -2.009 7.367 9.918 1.00 82.19 111 ILE A CA 1
ATOM 783 C C . ILE A 1 111 ? -3.090 6.600 10.685 1.00 82.19 111 ILE A C 1
ATOM 785 O O . ILE A 1 111 ? -3.552 7.078 11.718 1.00 82.19 111 ILE A O 1
ATOM 789 N N . LEU A 1 112 ? -3.432 5.396 10.224 1.00 78.12 112 LEU A N 1
ATOM 790 C CA . LEU A 1 112 ? -4.415 4.509 10.843 1.00 78.12 112 LEU A CA 1
ATOM 791 C C . LEU A 1 112 ? -4.103 4.263 12.327 1.00 78.12 112 LEU A C 1
ATOM 793 O O . LEU A 1 112 ? -4.968 4.458 13.177 1.00 78.12 112 LEU A O 1
ATOM 797 N N . ILE A 1 113 ? -2.855 3.921 12.659 1.00 77.88 113 ILE A N 1
ATOM 798 C CA . ILE A 1 113 ? -2.440 3.658 14.048 1.00 77.88 113 ILE A CA 1
ATOM 799 C C . ILE A 1 113 ? -2.555 4.920 14.914 1.00 77.88 113 ILE A C 1
ATOM 801 O O . ILE A 1 113 ? -3.055 4.864 16.038 1.00 77.88 113 ILE A O 1
ATOM 805 N N . LYS A 1 114 ? -2.119 6.076 14.395 1.00 76.31 114 LYS A N 1
ATOM 806 C CA . LYS A 1 114 ? -2.181 7.347 15.134 1.00 76.31 114 LYS A CA 1
ATOM 807 C C . LYS A 1 114 ? -3.616 7.814 15.365 1.00 76.31 114 LYS A C 1
ATOM 809 O O . LYS A 1 114 ? -3.917 8.292 16.456 1.00 76.31 114 LYS A O 1
ATOM 814 N N . LEU A 1 115 ? -4.488 7.670 14.367 1.00 78.94 115 LEU A N 1
ATOM 815 C CA . LEU A 1 115 ? -5.894 8.050 14.480 1.00 78.94 115 LEU A CA 1
ATOM 816 C C . LEU A 1 115 ? -6.625 7.184 15.505 1.00 78.94 115 LEU A C 1
ATOM 818 O O . LEU A 1 115 ? -7.231 7.746 16.411 1.00 78.94 115 LEU A O 1
ATOM 822 N N . MET A 1 116 ? -6.487 5.854 15.447 1.00 74.69 116 MET A N 1
ATOM 823 C CA . MET A 1 116 ? -7.142 4.970 16.423 1.00 74.69 116 MET A CA 1
ATOM 824 C C . MET A 1 116 ? -6.688 5.253 17.861 1.00 74.69 116 MET A C 1
ATOM 826 O O . MET A 1 116 ? -7.500 5.191 18.785 1.00 74.69 116 MET A O 1
ATOM 830 N N . ALA A 1 117 ? -5.411 5.593 18.067 1.00 77.56 117 ALA A N 1
ATOM 831 C CA . ALA A 1 117 ? -4.887 5.935 19.389 1.00 77.56 117 ALA A CA 1
ATOM 832 C C . ALA A 1 117 ? -5.485 7.244 19.938 1.00 77.56 117 ALA A C 1
ATOM 834 O O . ALA A 1 117 ? -5.912 7.288 21.091 1.00 77.56 117 ALA A O 1
ATOM 835 N N . VAL A 1 118 ? -5.546 8.302 19.118 1.00 79.81 118 VAL A N 1
ATOM 836 C CA . VAL A 1 118 ? -6.144 9.589 19.518 1.00 79.81 118 VAL A CA 1
ATOM 837 C C . VAL A 1 118 ? -7.651 9.452 19.730 1.00 79.81 118 VAL A C 1
ATOM 839 O O . VAL A 1 118 ? -8.180 9.968 20.711 1.00 79.81 118 VAL A O 1
ATOM 842 N N . GLU A 1 119 ? -8.340 8.723 18.856 1.00 80.56 119 GLU A N 1
ATOM 843 C CA . GLU A 1 119 ? -9.776 8.475 18.958 1.00 80.56 119 GLU A CA 1
ATOM 844 C C . GLU A 1 119 ? -10.124 7.721 20.246 1.00 80.56 119 GLU A C 1
ATOM 846 O O . GLU A 1 119 ? -10.980 8.158 21.016 1.00 80.56 119 GLU A O 1
ATOM 851 N N . SER A 1 120 ? -9.384 6.654 20.550 1.00 73.12 120 SER A N 1
ATOM 852 C CA . SER A 1 120 ? -9.571 5.887 21.786 1.00 73.12 120 SER A CA 1
ATOM 853 C C . SER A 1 120 ? -9.314 6.725 23.037 1.00 73.12 120 SER A C 1
ATOM 855 O O . SER A 1 120 ? -10.013 6.564 24.034 1.00 73.12 120 SER A O 1
ATOM 857 N N . LEU A 1 121 ? -8.354 7.655 22.994 1.00 76.00 121 LEU A N 1
ATOM 858 C CA . LEU A 1 121 ? -8.100 8.582 24.098 1.00 76.00 121 LEU A CA 1
ATOM 859 C C . LEU A 1 121 ? -9.274 9.552 24.310 1.00 76.00 121 LEU A C 1
ATOM 861 O O . LEU A 1 121 ? -9.707 9.748 25.444 1.00 76.00 121 LEU A O 1
ATOM 865 N N . VAL A 1 122 ? -9.801 10.138 23.232 1.00 77.06 122 VAL A N 1
ATOM 866 C CA . VAL A 1 122 ? -10.942 11.068 23.290 1.00 77.06 122 VAL A CA 1
ATOM 867 C C . VAL A 1 122 ? -12.196 10.359 23.802 1.00 77.06 122 VAL A C 1
ATOM 869 O O . VAL A 1 122 ? -12.885 10.883 24.678 1.00 77.06 122 VAL A O 1
ATOM 872 N N . PHE A 1 123 ? -12.475 9.150 23.313 1.00 70.88 123 PHE A N 1
ATOM 873 C CA . PHE A 1 123 ? -13.648 8.393 23.744 1.00 70.88 123 PHE A CA 1
ATOM 874 C C . PHE A 1 123 ? -13.506 7.801 25.142 1.00 70.88 123 PHE A C 1
ATOM 876 O O . PHE A 1 123 ? -14.505 7.739 25.847 1.00 70.88 123 PHE A O 1
ATOM 883 N N . ASN A 1 124 ? -12.302 7.451 25.598 1.00 65.19 124 ASN A N 1
ATOM 884 C CA . ASN A 1 124 ? -12.082 7.061 26.993 1.00 65.19 124 ASN A CA 1
ATOM 885 C C . ASN A 1 124 ? -12.278 8.236 27.974 1.00 65.19 124 ASN A C 1
ATOM 887 O O . ASN A 1 124 ? -12.638 8.032 29.129 1.00 65.19 124 ASN A O 1
ATOM 891 N N . LEU A 1 125 ? -12.082 9.482 27.528 1.00 59.38 125 LEU A N 1
ATOM 892 C CA . LEU A 1 125 ? -12.376 10.666 28.341 1.00 59.38 125 L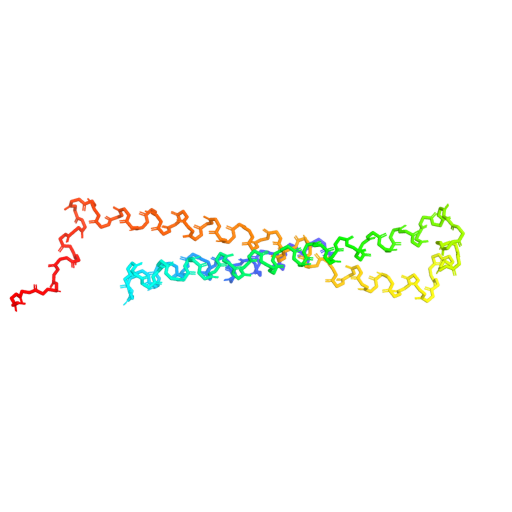EU A CA 1
ATOM 893 C C . LEU A 1 125 ? -13.889 10.955 28.432 1.00 59.38 125 LEU A C 1
ATOM 895 O O . LEU A 1 125 ? -14.345 11.556 29.405 1.00 59.38 125 LEU A O 1
ATOM 899 N N . LEU A 1 126 ? -14.688 10.505 27.459 1.00 56.12 126 LEU A N 1
ATOM 900 C CA . LEU A 1 126 ? -16.126 10.790 27.374 1.00 56.12 126 LEU A CA 1
ATOM 901 C C . LEU A 1 126 ? -16.953 10.282 28.587 1.00 56.12 126 LEU A C 1
ATOM 903 O O . LEU A 1 126 ? -17.785 11.047 29.078 1.00 56.12 126 LEU A O 1
ATOM 907 N N . PRO A 1 127 ? -16.730 9.067 29.137 1.00 54.09 127 PRO A N 1
ATOM 908 C CA . PRO A 1 127 ? -17.409 8.579 30.343 1.00 54.09 127 PRO A CA 1
ATOM 909 C C . PRO A 1 127 ? -17.059 9.346 31.623 1.00 54.09 127 PRO A C 1
ATOM 911 O O . PRO A 1 127 ? -17.827 9.301 32.578 1.00 54.09 127 PRO A O 1
ATOM 914 N N . SER A 1 128 ? -15.927 10.061 31.662 1.00 49.72 128 SER A N 1
ATOM 915 C CA . SER A 1 128 ? -15.534 10.880 32.822 1.00 49.72 128 SER A CA 1
ATOM 916 C C . SER A 1 128 ? -16.218 12.252 32.874 1.00 49.72 128 SER A C 1
ATOM 918 O O . SER A 1 128 ? -16.050 12.997 33.840 1.00 49.72 128 SER A O 1
ATOM 920 N N . LEU A 1 129 ? -17.035 12.586 31.866 1.00 50.31 129 LEU A N 1
ATOM 921 C CA . LEU A 1 129 ? -17.901 13.758 31.908 1.00 50.31 129 LEU A CA 1
ATOM 922 C C . LEU A 1 129 ? -19.119 13.469 32.808 1.00 50.31 129 LEU A C 1
ATOM 924 O O . LEU A 1 129 ? -19.836 12.487 32.582 1.00 50.31 129 LEU A O 1
ATOM 928 N N . PRO A 1 130 ? -19.420 14.344 33.785 1.00 51.84 130 PRO A N 1
ATOM 929 C CA . PRO A 1 130 ? -20.415 14.084 34.832 1.00 51.84 130 PRO A CA 1
ATOM 930 C C . PRO A 1 130 ? -21.844 13.847 34.312 1.00 51.84 130 PRO A C 1
ATOM 932 O O . PRO A 1 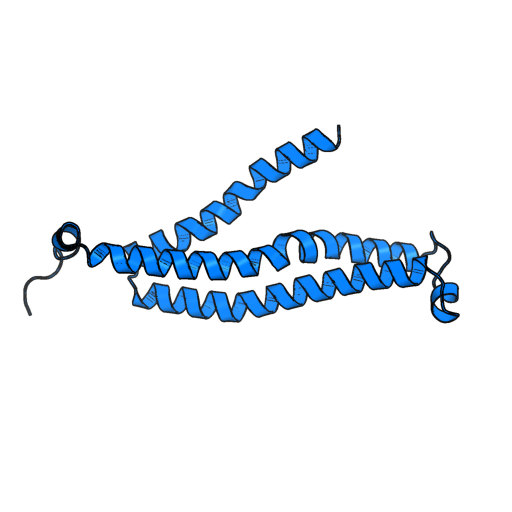130 ? -22.666 13.286 35.028 1.00 51.84 130 PRO A O 1
ATOM 935 N N . HIS A 1 131 ? -22.149 14.220 33.064 1.00 48.50 131 HIS A N 1
ATOM 936 C CA . HIS A 1 131 ? -23.462 14.001 32.447 1.00 48.50 131 HIS A CA 1
ATOM 937 C C . HIS A 1 131 ? -23.649 12.627 31.771 1.00 48.50 131 HIS A C 1
ATOM 939 O O . HIS A 1 131 ? -24.793 12.222 31.585 1.00 48.50 131 HIS A O 1
ATOM 945 N N . MET A 1 132 ? -22.577 11.899 31.423 1.00 43.09 132 MET A N 1
ATOM 946 C CA . MET A 1 132 ? -22.654 10.589 30.738 1.00 43.09 132 MET A CA 1
ATOM 947 C C . MET A 1 132 ? -22.278 9.402 31.634 1.00 43.09 132 MET A C 1
ATOM 949 O O . MET A 1 132 ? -22.703 8.281 31.355 1.00 43.09 132 MET A O 1
ATOM 953 N N . ALA A 1 133 ? -21.575 9.634 32.749 1.00 43.62 133 ALA A N 1
ATOM 954 C CA . ALA A 1 133 ? -21.321 8.611 33.769 1.00 43.62 133 ALA A CA 1
ATOM 955 C C . ALA A 1 133 ? -22.623 7.973 34.303 1.00 43.62 133 ALA A C 1
ATOM 957 O O . ALA A 1 133 ? -22.664 6.782 34.605 1.00 43.62 133 ALA A O 1
ATOM 958 N N . VAL A 1 134 ? -23.718 8.742 34.340 1.00 42.12 134 VAL A N 1
ATOM 959 C CA . VAL A 1 134 ? -25.047 8.273 34.771 1.00 42.12 134 VAL A CA 1
ATOM 960 C C . VAL A 1 134 ? -25.656 7.258 33.791 1.00 42.12 134 VAL A C 1
ATOM 962 O O . VAL A 1 134 ? -26.392 6.375 34.216 1.00 42.12 134 VAL A O 1
ATOM 965 N N . PHE A 1 135 ? -25.329 7.332 32.495 1.00 42.41 135 PHE A N 1
ATOM 966 C CA . PHE A 1 135 ? -25.860 6.407 31.484 1.00 42.41 135 PHE A CA 1
ATOM 967 C C . PHE A 1 135 ? -25.157 5.041 31.478 1.00 42.41 135 PHE A C 1
ATOM 969 O O . PHE A 1 135 ? -25.781 4.047 31.118 1.00 42.41 135 PHE A O 1
ATOM 976 N N . PHE A 1 136 ? -23.888 4.976 31.897 1.00 44.12 136 PHE A N 1
ATOM 977 C CA . PHE A 1 136 ? -23.104 3.731 31.919 1.00 44.12 136 PHE A CA 1
ATOM 978 C C . PHE A 1 136 ? -22.987 3.089 33.310 1.00 44.12 136 PHE A C 1
ATOM 980 O O . PH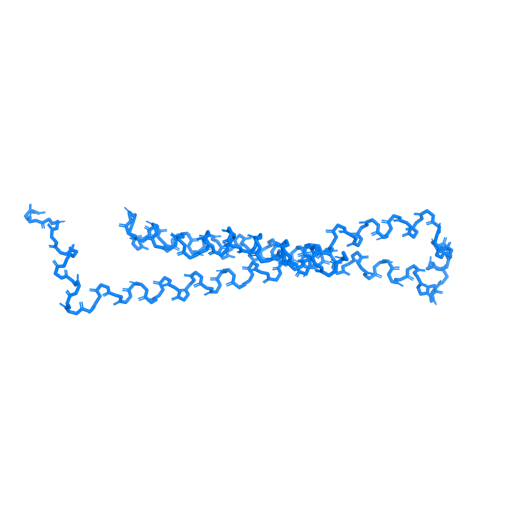E A 1 136 ? -22.719 1.897 33.403 1.00 44.12 136 PHE A O 1
ATOM 987 N N . SER A 1 137 ? -23.272 3.820 34.393 1.00 40.12 137 SER A N 1
ATOM 988 C CA . SER A 1 137 ? -23.327 3.271 35.761 1.00 40.12 137 SER A CA 1
ATOM 989 C C . SER A 1 137 ? -24.636 2.515 36.075 1.00 40.12 137 SER A C 1
ATOM 991 O O . SER A 1 137 ? -24.955 2.283 37.240 1.00 40.12 137 SER A O 1
ATOM 993 N N . GLY A 1 138 ? -25.420 2.149 35.054 1.00 39.16 138 GLY A N 1
ATOM 994 C CA . GLY A 1 138 ? -26.729 1.502 35.194 1.00 39.16 138 GLY A CA 1
ATOM 995 C C . GLY A 1 138 ? -26.718 -0.029 35.291 1.00 39.16 138 GLY A C 1
ATOM 996 O O . GLY A 1 138 ? -27.791 -0.621 35.363 1.00 39.16 138 GLY A O 1
ATOM 997 N N . SER A 1 139 ? -25.560 -0.695 35.294 1.00 45.03 139 SER A N 1
ATOM 998 C CA . SER A 1 139 ? -25.491 -2.162 35.369 1.00 45.03 139 SER A CA 1
ATOM 999 C C . SER A 1 139 ? -24.402 -2.658 36.320 1.00 45.03 139 SER A C 1
ATOM 1001 O O . SER A 1 139 ? -23.360 -3.119 35.867 1.00 45.03 139 SER A O 1
ATOM 1003 N N . SER A 1 140 ? -24.673 -2.549 37.627 1.00 30.89 140 SER A N 1
ATOM 1004 C CA . SER A 1 140 ? -24.622 -3.661 38.601 1.00 30.89 140 SER A CA 1
ATOM 1005 C C . SER A 1 140 ? -24.827 -3.126 40.034 1.00 30.89 140 SER A C 1
ATOM 1007 O O . SER A 1 140 ? -23.896 -2.542 40.594 1.00 30.89 140 SER A O 1
ATOM 1009 N N . PRO A 1 141 ? -26.017 -3.287 40.642 1.00 38.97 141 PRO A N 1
ATOM 1010 C CA . PRO A 1 141 ? -26.159 -3.251 42.093 1.00 38.97 141 PRO A CA 1
ATOM 1011 C C . PRO A 1 141 ? -25.706 -4.596 42.695 1.00 38.97 141 PRO A C 1
ATOM 1013 O O . PRO A 1 141 ? -26.017 -5.638 42.130 1.00 38.97 141 PRO A O 1
ATOM 1016 N N . GLU A 1 142 ? -25.004 -4.521 43.831 1.00 34.00 142 GLU A N 1
ATOM 1017 C CA . GLU A 1 142 ? -24.831 -5.566 44.865 1.00 34.00 142 GLU A CA 1
ATOM 1018 C C . GLU A 1 142 ? -24.203 -6.920 44.458 1.00 34.00 142 GLU A C 1
ATOM 1020 O O . GLU A 1 142 ? -24.871 -7.796 43.921 1.00 34.00 142 GLU A O 1
ATOM 1025 N N . GLU A 1 143 ? -22.908 -7.106 44.744 1.00 31.34 143 GLU A N 1
ATOM 1026 C CA . GLU A 1 143 ? -22.311 -7.930 45.832 1.00 31.34 143 GLU A CA 1
ATOM 1027 C C . GLU A 1 143 ? -20.780 -8.003 45.672 1.00 31.34 143 GLU A C 1
ATOM 1029 O O . GLU A 1 143 ? -20.293 -8.126 44.523 1.00 31.34 143 GLU A O 1
#